Protein AF-0000000072511295 (afdb_homodimer)

Sequence (182 aa):
MYCYGIRKNSYKSDFFESLRKYFAEEAFYYDRDGDNLLRAMTCVNITYKLNGQVYDAIMGRLPEKVINYIGENDNTGQYTLYTYVKNNLRRMYCYGIRKNSYKSDFFESLRKYFAEEAFYYDRDGDNLLRAMTCVNITYKLNGQVYDAIMGRLPEKVINYIGENDNTGQYTLYTYVKNNLRR

Solvent-accessible surface area (backbone atoms only — not comparable to full-atom values): 9938 Å² total; per-residue (Å²): 119,95,36,60,79,41,49,78,39,56,65,50,22,56,50,35,48,51,52,48,51,54,26,58,77,68,67,64,46,85,54,72,67,28,53,52,42,51,44,50,36,33,17,39,69,44,66,70,59,54,49,50,52,48,52,33,25,71,72,65,77,36,62,55,62,49,48,28,33,36,26,53,43,61,68,62,85,67,48,60,67,42,52,52,47,62,74,37,42,62,126,119,94,37,61,79,42,50,79,38,58,67,50,22,56,51,36,49,50,51,49,52,55,27,60,77,68,69,67,47,86,52,72,68,28,52,53,42,51,42,52,36,32,19,40,69,45,65,69,60,53,50,50,52,48,51,33,25,72,71,63,76,36,63,56,62,49,49,28,34,34,27,53,45,61,67,65,84,67,49,58,65,40,52,52,45,61,76,39,41,61,127

Organism: Oesophagostomum dentatum (NCBI:txid61180)

pLDDT: mean 85.83, std 10.27, range [60.62, 97.56]

Radius of gyration: 16.55 Å; Cα contacts (8 Å, |Δi|>4): 236; chains: 2; bounding box: 31×51×39 Å

Nearest PDB structures (foldseek):
  4f5c-assembly1_A  TM=7.110E-01  e=3.114E-01  Sus scrofa
  4pj6-assembly1_A  TM=7.724E-01  e=1.646E+00  Homo sapiens
  4p8q-assembly1_B  TM=7.646E-01  e=1.646E+00  Homo sapiens
  6mgq-assembly2_B  TM=7.009E-01  e=1.560E+00  Homo sapiens
  8cgp-assembly1_A  TM=7.681E-01  e=2.398E+00  Homo sapiens

Secondary structure (DSSP, 8-state):
-TTHHHHT-THHHHHHHHHHHHHHHHT---SHHHHHHHHHHT----HHHHHHHHHHHHTTSS-THHHHHHHHH--SSS-HHHHHHHHHB--/-TTHHHHT-THHHHHHHHHHHHHHHHT---SHHHHHHHHHHT----HHHHHHHHHHHHTTSS-THHHHHHHHH--SSS-HHHHHHHHHB--

Foldseek 3Di:
DLQVVLAVPQVVLVVLVVVLVVCVVVVNQDDPNVVSSLLNNLSYLDLVSNLVQVVCCVVVNDPVCSLVSNVVRHPNVPSSSVVSCVVPPDD/DLQVVLAVDQVVLVVLVVVLVVCVVVVNQPDPNVVSSLLNNLSYLDLVSNLVQVVCCVVVNDPVCSLVSNVVRHDNVPSSSVVSCVVPDDD

Structure (mmCIF, N/CA/C/O backbone):
data_AF-0000000072511295-model_v1
#
loop_
_entity.id
_entity.type
_entity.pdbx_description
1 polymer 'Uncharacterized protein'
#
loop_
_atom_site.group_PDB
_atom_site.id
_atom_site.type_symbol
_atom_site.label_atom_id
_atom_site.label_alt_id
_atom_site.label_comp_id
_atom_site.label_asym_id
_atom_site.label_entity_id
_atom_site.label_seq_id
_atom_site.pdbx_PDB_ins_code
_atom_site.Cartn_x
_atom_site.Cartn_y
_atom_site.Cartn_z
_atom_site.occupancy
_atom_site.B_iso_or_equiv
_atom_site.auth_seq_id
_atom_site.auth_comp_id
_atom_site.auth_asym_id
_atom_site.auth_atom_id
_atom_site.pdbx_PDB_model_num
ATOM 1 N N . MET A 1 1 ? 7.703 -6.445 10.219 1 61.81 1 MET A N 1
ATOM 2 C CA . MET A 1 1 ? 8.164 -7.703 10.805 1 61.81 1 MET A CA 1
ATOM 3 C C . MET A 1 1 ? 7.844 -8.883 9.891 1 61.81 1 MET A C 1
ATOM 5 O O . MET A 1 1 ? 8.719 -9.695 9.594 1 61.81 1 MET A O 1
ATOM 9 N N . TYR A 1 2 ? 6.711 -8.945 9.133 1 77 2 TYR A N 1
ATOM 10 C CA . TYR A 1 2 ? 6.258 -10.125 8.398 1 77 2 TYR A CA 1
ATOM 11 C C . TYR A 1 2 ? 7.324 -10.594 7.418 1 77 2 TYR A C 1
ATOM 13 O O . TYR A 1 2 ? 7.559 -11.797 7.277 1 77 2 TYR A O 1
ATOM 21 N N . CYS A 1 3 ? 8.242 -9.766 6.996 1 86.44 3 CYS A N 1
ATOM 22 C CA . CYS A 1 3 ? 9.086 -10.047 5.84 1 86.44 3 CYS A CA 1
ATOM 23 C C . CYS A 1 3 ? 10.508 -10.359 6.27 1 86.44 3 CYS A C 1
ATOM 25 O O . CYS A 1 3 ? 11.344 -10.727 5.441 1 86.44 3 CYS A O 1
ATOM 27 N N . TYR A 1 4 ? 10.836 -10.258 7.457 1 77.88 4 TYR A N 1
ATOM 28 C CA . TYR A 1 4 ? 12.234 -10.312 7.879 1 77.88 4 TYR A CA 1
ATOM 29 C C . TYR A 1 4 ? 12.906 -11.578 7.359 1 77.88 4 TYR A C 1
ATOM 31 O O . TYR A 1 4 ? 13.969 -11.508 6.723 1 77.88 4 TYR A O 1
ATOM 39 N N . GLY A 1 5 ? 12.461 -12.758 7.516 1 73 5 GLY A N 1
ATOM 40 C CA . GLY A 1 5 ? 13.086 -13.984 7.055 1 73 5 GLY A CA 1
ATOM 41 C C . GLY A 1 5 ? 13.07 -14.141 5.547 1 73 5 GLY A C 1
ATOM 42 O O . GLY A 1 5 ? 14.016 -14.664 4.957 1 73 5 GLY A O 1
ATOM 43 N N . ILE A 1 6 ? 12.141 -13.57 4.895 1 76.06 6 ILE A N 1
ATOM 44 C CA . ILE A 1 6 ? 11.977 -13.727 3.455 1 76.06 6 ILE A CA 1
ATOM 45 C C . ILE A 1 6 ? 12.914 -12.781 2.719 1 76.06 6 ILE A C 1
ATOM 47 O O . ILE A 1 6 ? 13.484 -13.133 1.686 1 76.06 6 ILE A O 1
ATOM 51 N N . ARG A 1 7 ? 13.18 -11.633 3.285 1 70.69 7 ARG A N 1
ATOM 52 C CA . ARG A 1 7 ? 13.969 -10.594 2.625 1 70.69 7 ARG A CA 1
ATOM 53 C C . ARG A 1 7 ? 15.445 -10.953 2.604 1 70.69 7 ARG A C 1
ATOM 55 O O . ARG A 1 7 ? 16.219 -10.383 1.832 1 70.69 7 ARG A O 1
ATOM 62 N N . LYS A 1 8 ? 15.859 -11.797 3.496 1 70 8 LYS A N 1
ATOM 63 C CA . LYS A 1 8 ? 17.25 -12.211 3.494 1 70 8 LYS A CA 1
ATOM 64 C C . LYS A 1 8 ? 17.594 -13 2.234 1 70 8 LYS A C 1
ATOM 66 O O . LYS A 1 8 ? 18.75 -13.023 1.798 1 70 8 LYS A O 1
ATOM 71 N N . ASN A 1 9 ? 16.547 -13.578 1.719 1 64.94 9 ASN A N 1
ATOM 72 C CA . ASN A 1 9 ? 16.75 -14.352 0.498 1 64.94 9 ASN A CA 1
ATOM 73 C C . ASN A 1 9 ? 15.695 -14.016 -0.557 1 64.94 9 ASN A C 1
ATOM 75 O O . ASN A 1 9 ? 14.57 -14.5 -0.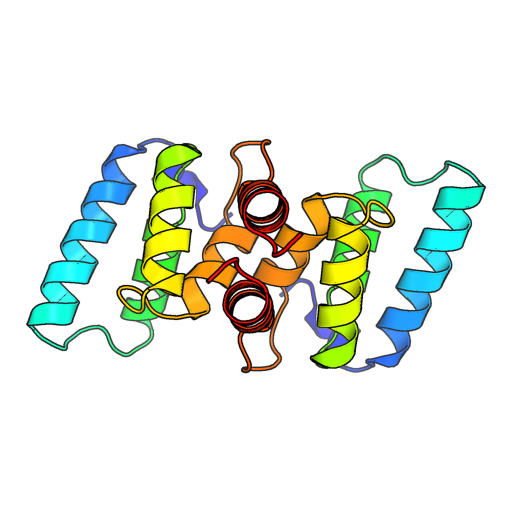485 1 64.94 9 ASN A O 1
ATOM 79 N N . SER A 1 10 ? 16.016 -13.102 -1.484 1 63.16 10 SER A N 1
ATOM 80 C CA . SER A 1 10 ? 15.094 -12.594 -2.498 1 63.16 10 SER A CA 1
ATOM 81 C C . SER A 1 10 ? 14.586 -13.719 -3.396 1 63.16 10 SER A C 1
ATOM 83 O O . SER A 1 10 ? 13.531 -13.594 -4.012 1 63.16 10 SER A O 1
ATOM 85 N N . TYR A 1 11 ? 15.336 -14.797 -3.467 1 66.19 11 TYR A N 1
ATOM 86 C CA . TYR A 1 11 ? 14.898 -15.93 -4.273 1 66.19 11 TYR A CA 1
ATOM 87 C C . TYR A 1 11 ? 13.633 -16.562 -3.691 1 66.19 11 TYR A C 1
ATOM 89 O O . TYR A 1 11 ? 12.859 -17.188 -4.414 1 66.19 11 TYR A O 1
ATOM 97 N N . LYS A 1 12 ? 13.461 -16.359 -2.561 1 77.19 12 LYS A N 1
ATOM 98 C CA . LYS A 1 12 ? 12.297 -16.953 -1.91 1 77.19 12 LYS A CA 1
ATOM 99 C C . LYS A 1 12 ? 11 -16.359 -2.453 1 77.19 12 LYS A C 1
ATOM 101 O O . LYS A 1 12 ? 9.969 -17.031 -2.488 1 77.19 12 LYS A O 1
ATOM 106 N N . SER A 1 13 ? 11.109 -15.086 -2.941 1 77.44 13 SER A N 1
ATOM 107 C CA . SER A 1 13 ? 9.914 -14.492 -3.533 1 77.44 13 SER A CA 1
ATOM 108 C C . SER A 1 13 ? 9.477 -15.258 -4.777 1 77.44 13 SER A C 1
ATOM 110 O O . SER A 1 13 ? 8.281 -15.422 -5.023 1 77.44 13 SER A O 1
ATOM 112 N N . ASP A 1 14 ? 10.5 -15.797 -5.523 1 79.06 14 ASP A N 1
ATOM 113 C CA . ASP A 1 14 ? 10.164 -16.594 -6.699 1 79.06 14 ASP A CA 1
ATOM 114 C C . ASP A 1 14 ? 9.477 -17.891 -6.301 1 79.06 14 ASP A C 1
ATOM 116 O O . ASP A 1 14 ? 8.578 -18.375 -6.996 1 79.06 14 ASP A O 1
ATOM 120 N N . PHE A 1 15 ? 9.922 -18.375 -5.254 1 82.56 15 PHE A N 1
ATOM 121 C CA . PHE A 1 15 ? 9.305 -19.594 -4.723 1 82.56 15 PHE A CA 1
ATOM 122 C C . PHE A 1 15 ? 7.836 -19.344 -4.391 1 82.56 15 PHE A C 1
ATOM 124 O O . PHE A 1 15 ? 6.965 -20.125 -4.781 1 82.56 15 PHE A O 1
ATOM 131 N N . PHE A 1 16 ? 7.508 -18.266 -3.773 1 86.06 16 PHE A N 1
ATOM 132 C CA . PHE A 1 16 ? 6.133 -17.984 -3.383 1 86.06 16 PHE A CA 1
ATOM 133 C C . PHE A 1 16 ? 5.27 -17.688 -4.605 1 86.06 16 PHE A C 1
ATOM 135 O O . PHE A 1 16 ? 4.094 -18.047 -4.645 1 86.06 16 PHE A O 1
ATOM 142 N N . GLU A 1 17 ? 5.941 -17.047 -5.566 1 84.06 17 GLU A N 1
ATOM 143 C CA . GLU A 1 17 ? 5.211 -16.828 -6.812 1 84.06 17 GLU A CA 1
ATOM 144 C C . GLU A 1 17 ? 4.879 -18.156 -7.496 1 84.06 17 GLU A C 1
ATOM 146 O O . GLU A 1 17 ? 3.768 -18.328 -8 1 84.06 17 GLU A O 1
ATOM 151 N N . SER A 1 18 ? 5.801 -19.062 -7.535 1 84.31 18 SER A N 1
ATOM 152 C CA . SER A 1 18 ? 5.555 -20.391 -8.102 1 84.31 18 SER A CA 1
ATOM 153 C C . SER A 1 18 ? 4.488 -21.141 -7.316 1 84.31 18 SER A C 1
ATOM 155 O O . SER A 1 18 ? 3.611 -21.781 -7.902 1 84.31 18 SER A O 1
ATOM 157 N N . LEU A 1 19 ? 4.566 -21.125 -6.051 1 85.75 19 LEU A N 1
ATOM 158 C CA . LEU A 1 19 ? 3.59 -21.781 -5.195 1 85.75 19 LEU A CA 1
ATOM 159 C C . LEU A 1 19 ? 2.195 -21.203 -5.41 1 85.75 19 LEU A C 1
ATOM 161 O O . LEU A 1 19 ? 1.211 -21.938 -5.461 1 85.75 19 LEU A O 1
ATOM 165 N N . ARG A 1 20 ? 2.092 -19.906 -5.539 1 83.88 20 ARG A N 1
ATOM 166 C CA . ARG A 1 20 ? 0.812 -19.266 -5.82 1 83.88 20 ARG A CA 1
ATOM 167 C C . ARG A 1 20 ? 0.224 -19.75 -7.137 1 83.88 20 ARG A C 1
ATOM 169 O O . ARG A 1 20 ? -0.968 -20.062 -7.211 1 83.88 20 ARG A O 1
ATOM 176 N N . LYS A 1 21 ? 1.092 -19.828 -8.188 1 83.81 21 LYS A N 1
ATOM 177 C CA . LYS A 1 21 ? 0.626 -20.297 -9.484 1 83.81 21 LYS A CA 1
ATOM 178 C C . LYS A 1 21 ? 0.139 -21.75 -9.406 1 83.81 21 LYS A C 1
ATOM 180 O O . LYS A 1 21 ? -0.905 -22.078 -9.961 1 83.81 21 LYS A O 1
ATOM 185 N N . TYR A 1 22 ? 0.872 -22.547 -8.734 1 82.62 22 TYR A N 1
ATOM 186 C CA . TYR A 1 22 ? 0.493 -23.938 -8.547 1 82.62 22 TYR A CA 1
ATOM 187 C C . TYR A 1 22 ? -0.859 -24.047 -7.852 1 82.62 22 TYR A C 1
ATOM 189 O O . TYR A 1 22 ? -1.745 -24.766 -8.312 1 82.62 22 TYR A O 1
ATOM 197 N N . PHE A 1 23 ? -1.065 -23.234 -6.789 1 82 23 PHE A N 1
ATOM 198 C CA . PHE A 1 23 ? -2.309 -23.281 -6.031 1 82 23 PHE A CA 1
ATOM 199 C C . PHE A 1 23 ? -3.457 -22.672 -6.832 1 82 23 PHE A C 1
ATOM 201 O O . PHE A 1 23 ? -4.594 -23.141 -6.742 1 82 23 PHE A O 1
ATOM 208 N N . ALA A 1 24 ? -3.197 -21.672 -7.598 1 77.12 24 ALA A N 1
ATOM 209 C CA . ALA A 1 24 ? -4.23 -21.062 -8.43 1 77.12 24 ALA A CA 1
ATOM 210 C C . ALA A 1 24 ? -4.711 -22.031 -9.508 1 77.12 24 ALA A C 1
ATOM 212 O O . ALA A 1 24 ? -5.906 -22.094 -9.805 1 77.12 24 ALA A O 1
ATOM 213 N N . GLU A 1 25 ? -3.812 -22.812 -10.094 1 79.06 25 GLU A N 1
ATOM 214 C CA . GLU A 1 25 ? -4.145 -23.797 -11.109 1 79.06 25 GLU A CA 1
ATOM 215 C C . GLU A 1 25 ? -4.941 -24.953 -10.516 1 79.06 25 GLU A C 1
ATOM 217 O O . GLU A 1 25 ? -5.867 -25.469 -11.148 1 79.06 25 GLU A O 1
ATOM 222 N N . GLU A 1 26 ? -4.715 -25.203 -9.258 1 78.5 26 GLU A N 1
ATOM 223 C CA . GLU A 1 26 ? -5.375 -26.312 -8.594 1 78.5 26 GLU A CA 1
ATOM 224 C C . GLU A 1 26 ? -6.566 -25.844 -7.77 1 78.5 26 GLU A C 1
ATOM 226 O O . GLU A 1 26 ? -7.246 -26.656 -7.129 1 78.5 26 GLU A O 1
ATOM 231 N N . ALA A 1 27 ? -6.758 -24.391 -7.77 1 69.31 27 ALA A N 1
ATOM 232 C CA . ALA A 1 27 ? -7.879 -23.781 -7.062 1 69.31 27 ALA A CA 1
ATOM 233 C C . ALA A 1 27 ? -7.828 -24.094 -5.57 1 69.31 27 ALA A C 1
ATOM 235 O O . ALA A 1 27 ? -8.867 -24.25 -4.93 1 69.31 27 ALA A O 1
ATOM 236 N N . PHE A 1 28 ? -6.68 -24.234 -4.938 1 66.56 28 PHE A N 1
ATOM 237 C CA . PHE A 1 28 ? -6.535 -24.578 -3.527 1 66.56 28 PHE A CA 1
ATOM 238 C C . PHE A 1 28 ? -6.402 -23.328 -2.672 1 66.56 28 PHE A C 1
ATOM 240 O O . PHE A 1 28 ? -6.758 -23.328 -1.492 1 66.56 28 PHE A O 1
ATOM 247 N N . TYR A 1 29 ? -6.039 -22.125 -3.141 1 63.22 29 TYR A N 1
ATOM 248 C CA . TYR A 1 29 ? -5.441 -21.094 -2.287 1 63.22 29 TYR A CA 1
ATOM 249 C C . TYR A 1 29 ? -6.465 -20.047 -1.9 1 63.22 29 TYR A C 1
ATOM 251 O O . TYR A 1 29 ? -6.105 -18.922 -1.538 1 63.22 29 TYR A O 1
ATOM 259 N N . TYR A 1 30 ? -7.789 -20.422 -1.499 1 63.34 30 TYR A N 1
ATOM 260 C CA . TYR A 1 30 ? -8.656 -19.25 -1.438 1 63.34 30 TYR A CA 1
ATOM 261 C C . TYR A 1 30 ? -8.852 -18.797 0.002 1 63.34 30 TYR A C 1
ATOM 263 O O . TYR A 1 30 ? -9.547 -17.812 0.256 1 63.34 30 TYR A O 1
ATOM 271 N N . ASP A 1 31 ? -8 -19.312 1.034 1 71.94 31 ASP A N 1
ATOM 272 C CA . ASP A 1 31 ? -8.312 -18.797 2.365 1 71.94 31 ASP A CA 1
ATOM 273 C C . ASP A 1 31 ? -7.109 -18.078 2.969 1 71.94 31 ASP A C 1
ATOM 275 O O . ASP A 1 31 ? -6.512 -17.203 2.33 1 71.94 31 ASP A O 1
ATOM 279 N N . ARG A 1 32 ? -6.914 -18.406 4.293 1 71.19 32 ARG A N 1
ATOM 280 C CA . ARG A 1 32 ? -5.852 -17.828 5.113 1 71.19 32 ARG A CA 1
ATOM 281 C C . ARG A 1 32 ? -4.477 -18.141 4.531 1 71.19 32 ARG A C 1
ATOM 283 O O . ARG A 1 32 ? -3.59 -17.297 4.52 1 71.19 32 ARG A O 1
ATOM 290 N N . ASP A 1 33 ? -4.293 -19.266 3.975 1 79.94 33 ASP A N 1
ATOM 291 C CA . ASP A 1 33 ? -3.016 -19.656 3.396 1 79.94 33 ASP A CA 1
ATOM 292 C C . ASP A 1 33 ? -2.695 -18.844 2.148 1 79.94 33 ASP A C 1
ATOM 294 O O . ASP A 1 33 ? -1.542 -18.469 1.92 1 79.94 33 ASP A O 1
ATOM 298 N N . GLY A 1 34 ? -3.824 -18.531 1.521 1 84.19 34 GLY A N 1
ATOM 299 C CA . GLY A 1 34 ? -3.648 -17.719 0.336 1 84.19 34 GLY A CA 1
ATOM 300 C C . GLY A 1 34 ? -3.197 -16.297 0.652 1 84.19 34 GLY A C 1
ATOM 301 O O . GLY A 1 34 ? -2.314 -15.766 -0.019 1 84.19 34 GLY A O 1
ATOM 302 N N . ASP A 1 35 ? -3.768 -15.773 1.724 1 86.81 35 ASP A N 1
ATOM 303 C CA . ASP A 1 35 ? -3.377 -14.422 2.131 1 86.81 35 ASP A CA 1
ATOM 304 C C . ASP A 1 35 ? -1.915 -14.383 2.568 1 86.81 35 ASP A C 1
ATOM 306 O O . ASP A 1 35 ? -1.179 -13.461 2.209 1 86.81 35 ASP A O 1
ATOM 310 N N . ASN A 1 36 ? -1.504 -15.391 3.373 1 87.81 36 ASN A N 1
ATOM 311 C CA . ASN A 1 36 ? -0.115 -15.469 3.812 1 87.81 36 ASN A CA 1
ATOM 312 C C . ASN A 1 36 ? 0.84 -15.609 2.631 1 87.81 36 ASN A C 1
ATOM 314 O O . ASN A 1 36 ? 1.915 -15.008 2.621 1 87.81 36 ASN A O 1
ATOM 318 N N . LEU A 1 37 ? 0.397 -16.391 1.688 1 87.88 37 LEU A N 1
ATOM 319 C CA . LEU A 1 37 ? 1.22 -16.594 0.501 1 87.88 37 LEU A CA 1
ATOM 320 C C . LEU A 1 37 ? 1.4 -15.289 -0.266 1 87.88 37 LEU A C 1
ATOM 322 O O . LEU A 1 37 ? 2.51 -14.969 -0.696 1 87.88 37 LEU A O 1
ATOM 326 N N . LEU A 1 38 ? 0.319 -14.57 -0.481 1 91.12 38 LEU A N 1
ATOM 327 C CA . LEU A 1 38 ? 0.384 -13.305 -1.196 1 91.12 38 LEU A CA 1
ATOM 328 C C . LEU A 1 38 ? 1.248 -12.297 -0.442 1 91.12 38 LEU A C 1
ATOM 330 O O . LEU A 1 38 ? 2.016 -11.555 -1.054 1 91.12 38 LEU A O 1
ATOM 334 N N . ARG A 1 39 ? 1.103 -12.281 0.866 1 91.12 39 ARG A N 1
ATOM 335 C CA . ARG A 1 39 ? 1.93 -11.398 1.681 1 91.12 39 ARG A CA 1
ATOM 336 C C . ARG A 1 39 ? 3.408 -11.75 1.541 1 91.12 39 ARG A C 1
ATOM 338 O O . ARG A 1 39 ? 4.246 -10.867 1.349 1 91.12 39 ARG A O 1
ATOM 345 N N . ALA A 1 40 ? 3.758 -13 1.618 1 89.75 40 ALA A N 1
ATOM 346 C CA . ALA A 1 40 ? 5.141 -13.453 1.501 1 89.75 40 ALA A CA 1
ATOM 347 C C . ALA A 1 40 ? 5.715 -13.109 0.13 1 89.75 40 ALA A C 1
ATOM 349 O O . ALA A 1 40 ? 6.891 -12.75 0.017 1 89.75 40 ALA A O 1
ATOM 350 N N . MET A 1 41 ? 4.898 -13.227 -0.906 1 90.56 41 MET A N 1
ATOM 351 C CA . MET A 1 41 ? 5.32 -12.938 -2.275 1 90.56 41 MET A CA 1
ATOM 352 C C . MET A 1 41 ? 5.77 -11.484 -2.412 1 90.56 41 MET A C 1
ATOM 354 O O . MET A 1 41 ? 6.645 -11.18 -3.221 1 90.56 41 MET A O 1
ATOM 358 N N . THR A 1 42 ? 5.117 -10.602 -1.571 1 93.31 42 THR A N 1
ATOM 359 C CA . THR A 1 42 ? 5.414 -9.18 -1.688 1 93.31 42 THR A CA 1
ATOM 360 C C . THR A 1 42 ? 6.605 -8.797 -0.813 1 93.31 42 THR A C 1
ATOM 362 O O . THR A 1 42 ? 6.973 -7.625 -0.73 1 93.31 42 THR A O 1
ATOM 365 N N . CYS A 1 43 ? 7.234 -9.805 -0.138 1 90.38 43 CYS A N 1
ATOM 366 C CA . CYS A 1 43 ? 8.414 -9.562 0.689 1 90.38 43 CYS A CA 1
ATOM 367 C C . CYS A 1 43 ? 9.688 -9.609 -0.146 1 90.38 43 CYS A C 1
ATOM 369 O O . CYS A 1 43 ? 10.5 -10.516 0.014 1 90.38 43 CYS A O 1
ATOM 371 N N . VAL A 1 44 ? 9.906 -8.711 -1.083 1 88 44 VAL A N 1
ATOM 372 C CA . VAL A 1 44 ? 11.086 -8.586 -1.932 1 88 44 VAL A CA 1
ATOM 373 C C . VAL A 1 44 ? 11.633 -7.168 -1.846 1 88 44 VAL A C 1
ATOM 375 O O . VAL A 1 44 ? 10.875 -6.211 -1.653 1 88 44 VAL A O 1
ATOM 378 N N . ASN A 1 45 ? 12.914 -7.043 -1.896 1 84.81 45 ASN A N 1
ATOM 379 C CA . ASN A 1 45 ? 13.547 -5.73 -1.817 1 84.81 45 ASN A CA 1
ATOM 380 C C . ASN A 1 45 ? 14.062 -5.273 -3.178 1 84.81 45 ASN A C 1
ATOM 382 O O . ASN A 1 45 ? 15.156 -4.715 -3.273 1 84.81 45 ASN A O 1
ATOM 386 N N . ILE A 1 46 ? 13.383 -5.684 -4.215 1 86.25 46 ILE A N 1
ATOM 387 C CA . ILE A 1 46 ? 13.719 -5.312 -5.586 1 86.25 46 ILE A CA 1
ATOM 388 C C . ILE A 1 46 ? 12.531 -4.598 -6.23 1 86.25 46 ILE A C 1
ATOM 390 O O . ILE A 1 46 ? 11.445 -5.16 -6.344 1 86.25 46 ILE A O 1
ATOM 394 N N . THR A 1 47 ? 12.812 -3.393 -6.695 1 90.81 47 THR A N 1
ATOM 395 C CA . THR A 1 47 ? 11.758 -2.52 -7.199 1 90.81 47 THR A CA 1
ATOM 396 C C . THR A 1 47 ? 11.117 -3.111 -8.453 1 90.81 47 THR A C 1
ATOM 398 O O . THR A 1 47 ? 9.898 -3.062 -8.617 1 90.81 47 THR A O 1
ATOM 401 N N . TYR A 1 48 ? 11.945 -3.725 -9.305 1 89.81 48 TYR A N 1
ATOM 402 C CA . TYR A 1 48 ? 11.383 -4.223 -10.555 1 89.81 48 TYR A CA 1
ATOM 403 C C . TYR A 1 48 ? 10.445 -5.395 -10.297 1 89.81 48 TYR A C 1
ATOM 405 O O . TYR A 1 48 ? 9.445 -5.559 -11 1 89.81 48 TYR A O 1
ATOM 413 N N . LYS A 1 49 ? 10.688 -6.207 -9.367 1 91.5 49 LYS A N 1
ATOM 414 C CA . LYS A 1 49 ? 9.781 -7.301 -9.031 1 91.5 49 LYS A CA 1
ATOM 415 C C . LYS A 1 49 ? 8.477 -6.777 -8.438 1 91.5 49 LYS A C 1
ATOM 417 O O . LYS A 1 49 ? 7.395 -7.234 -8.805 1 91.5 49 LYS A O 1
ATOM 422 N N . LEU A 1 50 ? 8.586 -5.805 -7.543 1 94.69 50 LEU A N 1
ATOM 423 C CA . LEU A 1 50 ? 7.387 -5.199 -6.965 1 94.69 50 LEU A CA 1
ATOM 424 C C . LEU A 1 50 ? 6.543 -4.527 -8.039 1 94.69 50 LEU A C 1
ATOM 426 O O . LEU A 1 50 ? 5.32 -4.668 -8.055 1 94.69 50 LEU A O 1
ATOM 430 N N . ASN A 1 51 ? 7.215 -3.852 -9.016 1 95.56 51 ASN A N 1
ATOM 431 C CA . ASN A 1 51 ? 6.5 -3.238 -10.133 1 95.56 51 ASN A CA 1
ATOM 432 C C . ASN A 1 51 ? 5.734 -4.277 -10.945 1 95.56 51 ASN A C 1
ATOM 434 O O . ASN A 1 51 ? 4.602 -4.031 -11.367 1 95.56 51 ASN A O 1
ATOM 438 N N . GLY A 1 52 ? 6.453 -5.363 -11.148 1 93.44 52 GLY A N 1
ATOM 439 C CA . GLY A 1 52 ? 5.789 -6.445 -11.859 1 93.44 52 GLY A CA 1
ATOM 440 C C . GLY A 1 52 ? 4.551 -6.953 -11.148 1 93.44 52 GLY A C 1
ATOM 441 O O . GLY A 1 52 ? 3.541 -7.258 -11.781 1 93.44 52 GLY A O 1
ATOM 442 N N . GLN A 1 53 ? 4.57 -7.094 -9.898 1 94.88 53 GLN A N 1
ATOM 443 C CA . GLN A 1 53 ? 3.426 -7.539 -9.109 1 94.88 53 GLN A CA 1
ATOM 444 C C . GLN A 1 53 ? 2.295 -6.512 -9.164 1 94.88 53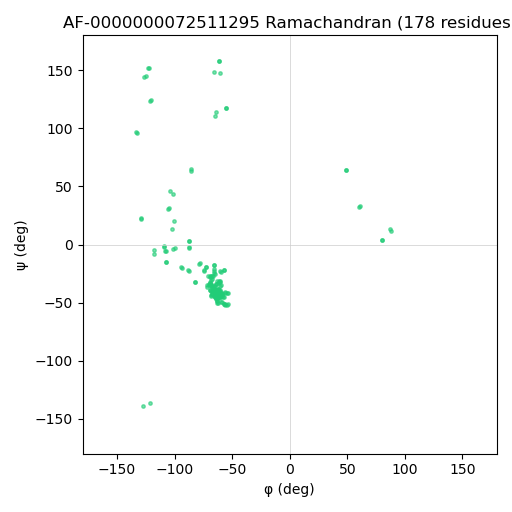 GLN A C 1
ATOM 446 O O . GLN A 1 53 ? 1.12 -6.879 -9.227 1 94.88 53 GLN A O 1
ATOM 451 N N . VAL A 1 54 ? 2.588 -5.148 -9.125 1 96.62 54 VAL A N 1
ATOM 452 C CA . VAL A 1 54 ? 1.577 -4.105 -9.266 1 96.62 54 VAL A CA 1
ATOM 453 C C . VAL A 1 54 ? 0.869 -4.25 -10.609 1 96.62 54 VAL A C 1
ATOM 455 O O . VAL A 1 54 ? -0.363 -4.293 -10.672 1 96.62 54 VAL A O 1
ATOM 458 N N . TYR A 1 55 ? 1.703 -4.371 -11.625 1 95.19 55 TYR A N 1
ATOM 459 C CA . TYR A 1 55 ? 1.156 -4.531 -12.969 1 95.19 55 TYR A CA 1
ATOM 460 C C . TYR A 1 55 ? 0.239 -5.746 -13.047 1 95.19 55 TYR A C 1
ATOM 462 O O . TYR A 1 55 ? -0.875 -5.66 -13.57 1 95.19 55 TYR A O 1
ATOM 470 N N . ASP A 1 56 ? 0.639 -6.891 -12.484 1 94.75 56 ASP A N 1
ATOM 471 C CA . ASP A 1 56 ? -0.141 -8.125 -12.531 1 94.75 56 ASP A CA 1
ATOM 472 C C . ASP A 1 56 ? -1.453 -7.973 -11.766 1 94.75 56 ASP A C 1
ATOM 474 O O . ASP A 1 56 ? -2.477 -8.539 -12.164 1 94.75 56 ASP A O 1
ATOM 478 N N . ALA A 1 57 ? -1.457 -7.27 -10.719 1 95.94 57 ALA A N 1
ATOM 479 C CA . ALA A 1 57 ? -2.689 -7.039 -9.969 1 95.94 57 ALA A CA 1
ATOM 480 C C . ALA A 1 57 ? -3.664 -6.176 -10.773 1 95.94 57 ALA A C 1
ATOM 482 O O . ALA A 1 57 ? -4.848 -6.5 -10.867 1 95.94 57 ALA A O 1
ATOM 483 N N . ILE A 1 58 ? -3.062 -5.066 -11.445 1 95.81 58 ILE A N 1
ATOM 484 C CA . ILE A 1 58 ? -3.891 -4.133 -12.203 1 95.81 58 ILE A CA 1
ATOM 485 C C . ILE A 1 58 ? -4.473 -4.836 -13.422 1 95.81 58 ILE A C 1
ATOM 487 O O . ILE A 1 58 ? -5.605 -4.559 -13.828 1 95.81 58 ILE A O 1
ATOM 491 N N . MET A 1 59 ? -3.789 -5.805 -13.945 1 94.88 59 MET A N 1
ATOM 492 C CA . MET A 1 59 ? -4.223 -6.551 -15.125 1 94.88 59 MET A CA 1
ATOM 493 C C . MET A 1 59 ? -5.105 -7.727 -14.727 1 94.88 59 MET A C 1
ATOM 495 O O . MET A 1 59 ? -5.598 -8.461 -15.594 1 94.88 59 MET A O 1
ATOM 499 N N . GLY A 1 60 ? -5.312 -7.969 -13.508 1 92.94 60 GLY A N 1
ATOM 500 C CA . GLY A 1 60 ? -6.219 -9.016 -13.062 1 92.94 60 GLY A CA 1
ATOM 501 C C . GLY A 1 60 ? -5.543 -10.367 -12.93 1 92.94 60 GLY A C 1
ATOM 502 O O . GLY A 1 60 ? -6.215 -11.383 -12.734 1 92.94 60 GLY A O 1
ATOM 503 N N . ARG A 1 61 ? -4.223 -10.43 -12.984 1 92.31 61 ARG A N 1
ATOM 504 C CA . ARG A 1 61 ? -3.496 -11.695 -12.875 1 92.31 61 ARG A CA 1
ATOM 505 C C . ARG A 1 61 ? -3.217 -12.031 -11.414 1 92.31 61 ARG A C 1
ATOM 507 O O . ARG A 1 61 ? -2.898 -13.18 -11.086 1 92.31 61 ARG A O 1
ATOM 514 N N . LEU A 1 62 ? -3.215 -11.062 -10.562 1 92.81 62 LEU A N 1
ATOM 515 C CA . LEU A 1 62 ? -3.135 -11.203 -9.117 1 92.81 62 LEU A CA 1
ATOM 516 C C . LEU A 1 62 ? -4.336 -10.547 -8.438 1 92.81 62 LEU A C 1
ATOM 518 O O . LEU A 1 62 ? -4.957 -9.641 -9.008 1 92.81 62 LEU A O 1
ATOM 522 N N . PRO A 1 63 ? -4.695 -11.031 -7.305 1 92.88 63 PRO A N 1
ATOM 523 C CA . PRO A 1 63 ? -5.805 -10.391 -6.594 1 92.88 63 PRO A CA 1
ATOM 524 C C . PRO A 1 63 ? -5.508 -8.938 -6.227 1 92.88 63 PRO A C 1
ATOM 526 O O . PRO A 1 63 ? -4.344 -8.562 -6.074 1 92.88 63 PRO A O 1
ATOM 529 N N . GLU A 1 64 ? -6.555 -8.086 -5.988 1 95.62 64 GLU A N 1
ATOM 530 C CA . GLU A 1 64 ? -6.461 -6.656 -5.699 1 95.62 64 GLU A CA 1
ATOM 531 C C . GLU A 1 64 ? -5.695 -6.402 -4.406 1 95.62 64 GLU A C 1
ATOM 533 O O . GLU A 1 64 ? -4.957 -5.422 -4.297 1 95.62 64 GLU A O 1
ATOM 538 N N . LYS A 1 65 ? -5.832 -7.336 -3.443 1 95.19 65 LYS A N 1
ATOM 539 C CA . LYS A 1 65 ? -5.254 -7.152 -2.115 1 95.19 65 LYS A CA 1
ATOM 540 C C . LYS A 1 65 ? -3.729 -7.129 -2.178 1 95.19 65 LYS A C 1
ATOM 542 O O . LYS A 1 65 ? -3.072 -6.668 -1.24 1 95.19 65 LYS A O 1
ATOM 547 N N . VAL A 1 66 ? -3.117 -7.609 -3.27 1 95.88 66 VAL A N 1
ATOM 548 C CA . VAL A 1 66 ? -1.667 -7.633 -3.432 1 95.88 66 VAL A CA 1
ATOM 549 C C . VAL A 1 66 ? -1.119 -6.207 -3.389 1 95.88 66 VAL A C 1
ATOM 551 O O . VAL A 1 66 ? -0.026 -5.973 -2.869 1 95.88 66 VAL A O 1
ATOM 554 N N . ILE A 1 67 ? -1.904 -5.223 -3.867 1 97.56 67 ILE A N 1
ATOM 555 C CA . ILE A 1 67 ? -1.466 -3.834 -3.85 1 97.56 67 ILE A CA 1
ATOM 556 C C . ILE A 1 67 ? -1.298 -3.365 -2.406 1 97.56 67 ILE A C 1
ATOM 558 O O . ILE A 1 67 ? -0.336 -2.664 -2.082 1 97.56 67 ILE A O 1
ATOM 562 N N . ASN A 1 68 ? -2.24 -3.756 -1.516 1 97 68 ASN A N 1
ATOM 563 C CA . ASN A 1 68 ? -2.094 -3.438 -0.1 1 97 68 ASN A CA 1
ATOM 564 C C . ASN A 1 68 ? -0.856 -4.102 0.499 1 97 68 ASN A C 1
ATOM 566 O O . ASN A 1 68 ? -0.14 -3.486 1.291 1 97 68 ASN A O 1
ATOM 570 N N . TYR A 1 69 ? -0.563 -5.316 0.118 1 96.12 69 TYR A N 1
ATOM 571 C CA . TYR A 1 69 ? 0.575 -6.043 0.666 1 96.12 69 TYR A CA 1
ATOM 572 C C . TYR A 1 69 ? 1.891 -5.426 0.21 1 96.12 69 TYR A C 1
ATOM 574 O O . TYR A 1 69 ? 2.873 -5.418 0.956 1 96.12 69 TYR A O 1
ATOM 582 N N . ILE A 1 70 ? 1.879 -4.945 -1.001 1 96.5 70 ILE A N 1
ATOM 583 C CA . ILE A 1 70 ? 3.064 -4.242 -1.478 1 96.5 70 ILE A CA 1
ATOM 584 C C . ILE A 1 70 ? 3.297 -2.992 -0.633 1 96.5 70 ILE A C 1
ATOM 586 O O . ILE A 1 70 ? 4.426 -2.721 -0.215 1 96.5 70 ILE A O 1
ATOM 590 N N . GLY A 1 71 ? 2.193 -2.184 -0.444 1 96.19 71 GLY A N 1
ATOM 591 C CA . GLY A 1 71 ? 2.311 -1.027 0.43 1 96.19 71 GLY A CA 1
ATOM 592 C C . GLY A 1 71 ? 2.83 -1.374 1.812 1 96.19 71 GLY A C 1
ATOM 593 O O . GLY A 1 71 ? 3.691 -0.675 2.35 1 96.19 71 GLY A O 1
ATOM 594 N N . GLU A 1 72 ? 2.41 -2.377 2.361 1 94.94 72 GLU A N 1
ATOM 595 C CA . GLU A 1 72 ? 2.762 -2.838 3.699 1 94.94 72 GLU A CA 1
ATOM 596 C C . GLU A 1 72 ? 4.223 -3.277 3.768 1 94.94 72 GLU A C 1
ATOM 598 O O . GLU A 1 72 ? 4.91 -3.018 4.758 1 94.94 72 GLU A O 1
ATOM 603 N N . ASN A 1 73 ? 4.73 -3.949 2.744 1 93.88 73 ASN A N 1
ATOM 604 C CA . ASN A 1 73 ? 5.977 -4.699 2.871 1 93.88 73 ASN A CA 1
ATOM 605 C C . ASN A 1 73 ? 7.125 -4.008 2.143 1 93.88 73 ASN A C 1
ATOM 607 O O . ASN A 1 73 ? 8.289 -4.367 2.332 1 93.88 73 ASN A O 1
ATOM 611 N N . ASP A 1 74 ? 6.84 -3.033 1.262 1 93.69 74 ASP A N 1
ATOM 612 C CA . ASP A 1 74 ? 7.887 -2.361 0.497 1 93.69 74 ASP A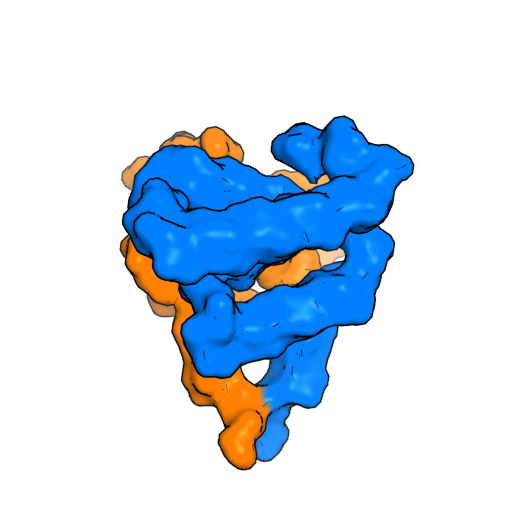 CA 1
ATOM 613 C C . ASP A 1 74 ? 8.945 -1.759 1.422 1 93.69 74 ASP A C 1
ATOM 615 O O . ASP A 1 74 ? 8.641 -0.866 2.217 1 93.69 74 ASP A O 1
ATOM 619 N N . ASN A 1 75 ? 10.133 -2.232 1.29 1 89.31 75 ASN A N 1
ATOM 620 C CA . ASN A 1 75 ? 11.273 -1.76 2.064 1 89.31 75 ASN A CA 1
ATOM 621 C C . ASN A 1 75 ? 12.453 -1.409 1.165 1 89.31 75 ASN A C 1
ATOM 623 O O . ASN A 1 75 ? 13.609 -1.537 1.573 1 89.31 75 ASN A O 1
ATOM 627 N N . THR A 1 76 ? 12.211 -1.13 -0.059 1 87.88 76 THR A N 1
ATOM 628 C CA . THR A 1 76 ? 13.242 -0.803 -1.038 1 87.88 76 THR A CA 1
ATOM 629 C C . THR A 1 76 ? 13.812 0.587 -0.776 1 87.88 76 THR A C 1
ATOM 631 O O . THR A 1 76 ? 14.906 0.911 -1.243 1 87.88 76 THR A O 1
ATOM 634 N N . GLY A 1 77 ? 13.062 1.399 -0.036 1 90.62 77 GLY A N 1
ATOM 635 C CA . GLY A 1 77 ? 13.43 2.795 0.146 1 90.62 77 GLY A CA 1
ATOM 636 C C . GLY A 1 77 ? 13.039 3.672 -1.028 1 90.62 77 GLY A C 1
ATOM 637 O O . GLY A 1 77 ? 13.258 4.887 -1.003 1 90.62 77 GLY A O 1
ATOM 638 N N . GLN A 1 78 ? 12.359 3.096 -2.008 1 91.75 78 GLN A N 1
ATOM 639 C CA . GLN A 1 78 ? 12.047 3.824 -3.232 1 91.75 78 GLN A CA 1
ATOM 640 C C . GLN A 1 78 ? 10.562 4.152 -3.312 1 91.75 78 GLN A C 1
ATOM 642 O O . GLN A 1 78 ? 10.117 4.812 -4.254 1 91.75 78 GLN A O 1
ATOM 647 N N . TYR A 1 79 ? 9.742 3.73 -2.332 1 95.38 79 TYR A N 1
ATOM 648 C CA . TYR A 1 79 ? 8.305 3.971 -2.373 1 95.38 79 TYR A CA 1
ATOM 649 C C . TYR A 1 79 ? 7.719 3.568 -3.721 1 95.38 79 TYR A C 1
ATOM 651 O O . TYR A 1 79 ? 7.152 4.398 -4.434 1 95.38 79 TYR A O 1
ATOM 659 N N . THR A 1 80 ? 7.812 2.293 -3.98 1 95.75 80 THR A N 1
ATOM 660 C CA . THR A 1 80 ? 7.539 1.695 -5.281 1 95.75 80 THR A CA 1
ATOM 661 C C . THR A 1 80 ? 6.109 1.999 -5.727 1 95.75 80 THR A C 1
ATOM 663 O O . THR A 1 80 ? 5.879 2.375 -6.879 1 95.75 80 THR A O 1
ATOM 666 N N . LEU A 1 81 ? 5.129 1.905 -4.852 1 96.44 81 LEU A N 1
ATOM 667 C CA . LEU A 1 81 ? 3.748 2.176 -5.23 1 96.44 81 LEU A CA 1
ATOM 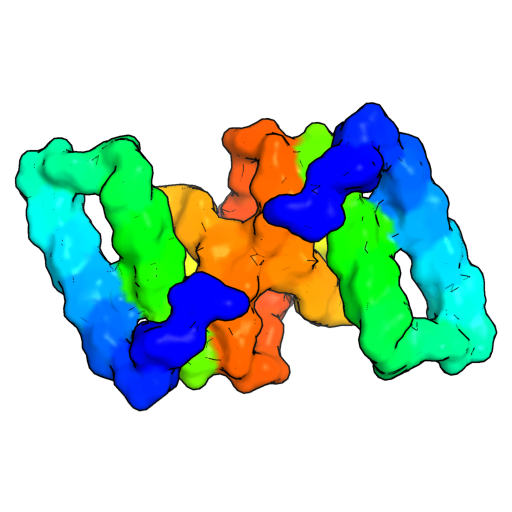668 C C . LEU A 1 81 ? 3.57 3.635 -5.633 1 96.44 81 LEU A C 1
ATOM 670 O O . LEU A 1 81 ? 2.924 3.932 -6.641 1 96.44 81 LEU A O 1
ATOM 674 N N . TYR A 1 82 ? 4.129 4.504 -4.84 1 97.06 82 TYR A N 1
ATOM 675 C CA . TYR A 1 82 ? 4.051 5.926 -5.156 1 97.06 82 TYR A CA 1
ATOM 676 C C . TYR A 1 82 ? 4.605 6.203 -6.551 1 97.06 82 TYR A C 1
ATOM 678 O O . TYR A 1 82 ? 3.969 6.883 -7.355 1 97.06 82 TYR A O 1
ATOM 686 N N . THR A 1 83 ? 5.848 5.688 -6.77 1 95.75 83 THR A N 1
ATOM 687 C CA . THR A 1 83 ? 6.508 5.91 -8.055 1 95.75 83 THR A CA 1
ATOM 688 C C . THR A 1 83 ? 5.703 5.293 -9.188 1 95.75 83 THR A C 1
ATOM 690 O O . THR A 1 83 ? 5.559 5.898 -10.258 1 95.75 83 THR A O 1
ATOM 693 N N . TYR A 1 84 ? 5.191 4.078 -9.008 1 95.94 84 TYR A N 1
ATOM 694 C CA . TYR A 1 84 ? 4.375 3.426 -10.031 1 95.94 84 TYR A CA 1
ATOM 695 C C . TYR A 1 84 ? 3.168 4.285 -10.391 1 95.94 84 TYR A C 1
ATOM 697 O O . TYR A 1 84 ? 2.898 4.523 -11.57 1 95.94 84 TYR A O 1
ATOM 705 N N . VAL A 1 85 ? 2.391 4.727 -9.328 1 94.94 85 VAL A N 1
ATOM 706 C CA . VAL A 1 85 ? 1.168 5.496 -9.539 1 94.94 85 VAL A CA 1
ATOM 707 C C . VAL A 1 85 ? 1.504 6.828 -10.211 1 94.94 85 VAL A C 1
ATOM 709 O O . VAL A 1 85 ? 0.905 7.184 -11.227 1 94.94 85 VAL A O 1
ATOM 712 N N . LYS A 1 86 ? 2.439 7.48 -9.648 1 93.5 86 LYS A N 1
ATOM 713 C CA . LYS A 1 86 ? 2.828 8.789 -10.172 1 93.5 86 LYS A CA 1
ATOM 714 C C . LYS A 1 86 ? 3.223 8.695 -11.641 1 93.5 86 LYS A C 1
ATOM 716 O O . LYS A 1 86 ? 2.824 9.531 -12.453 1 93.5 86 LYS A O 1
ATOM 721 N N . ASN A 1 87 ? 3.977 7.656 -12.07 1 92.5 87 ASN A N 1
ATOM 722 C CA . ASN A 1 87 ? 4.5 7.504 -13.422 1 92.5 87 ASN A CA 1
ATOM 723 C C . ASN A 1 87 ? 3.424 7.027 -14.391 1 92.5 87 ASN A C 1
ATOM 725 O O . ASN A 1 87 ? 3.6 7.102 -15.609 1 92.5 87 ASN A O 1
ATOM 729 N N . ASN A 1 88 ? 2.326 6.516 -13.922 1 90.12 88 ASN A N 1
ATOM 730 C CA . ASN A 1 88 ? 1.354 5.895 -14.82 1 90.12 88 ASN A CA 1
ATOM 731 C C . ASN A 1 88 ? 0.014 6.625 -14.781 1 90.12 88 ASN A C 1
ATOM 733 O O . ASN A 1 88 ? -0.938 6.219 -15.453 1 90.12 88 ASN A O 1
ATOM 737 N N . LEU A 1 89 ? -0.077 7.59 -13.906 1 86.5 89 LEU A N 1
ATOM 738 C CA . LEU A 1 89 ? -1.317 8.359 -13.844 1 86.5 89 LEU A CA 1
ATOM 739 C C . LEU A 1 89 ? -1.58 9.062 -15.172 1 86.5 89 LEU A C 1
ATOM 741 O O . LEU A 1 89 ? -0.642 9.453 -15.867 1 86.5 89 LEU A O 1
ATOM 745 N N . ARG A 1 90 ? -2.895 9.156 -15.422 1 75 90 ARG A N 1
ATOM 746 C CA . ARG A 1 90 ? -3.336 9.914 -16.594 1 75 90 ARG A CA 1
ATOM 747 C C . ARG A 1 90 ? -2.977 11.391 -16.453 1 75 90 ARG A C 1
ATOM 749 O O . ARG A 1 90 ? -3.209 12 -15.406 1 75 90 ARG A O 1
ATOM 756 N N . ARG A 1 91 ? -1.972 11.93 -17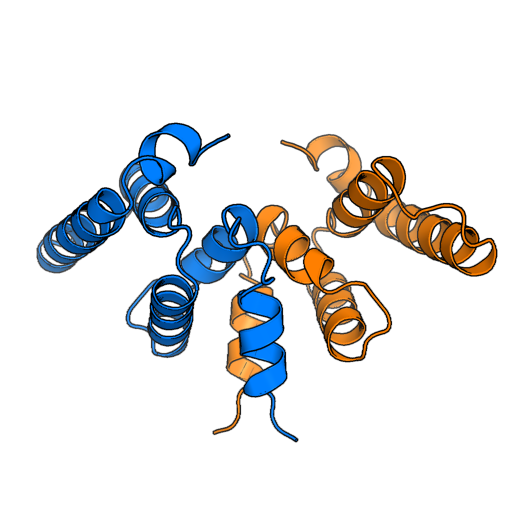.297 1 60.62 91 ARG A N 1
A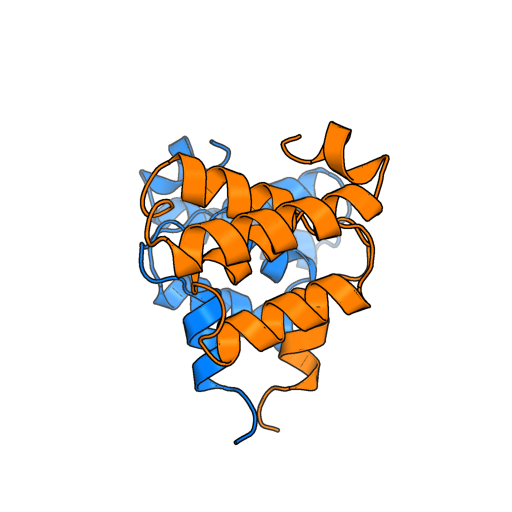TOM 757 C CA . ARG A 1 91 ? -1.714 13.367 -17.391 1 60.62 91 A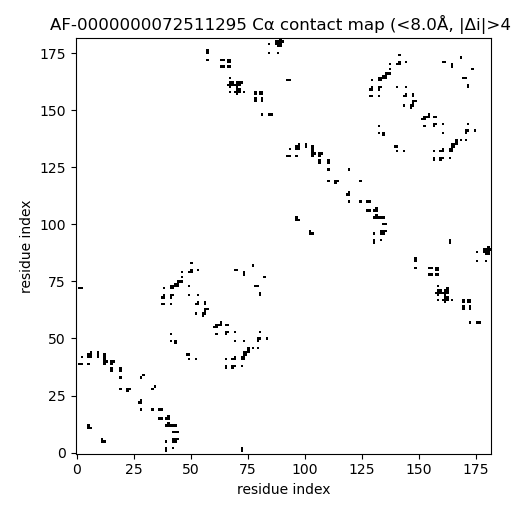RG A CA 1
ATOM 758 C C . ARG A 1 91 ? -2.721 14.039 -18.328 1 60.62 91 ARG A C 1
ATOM 760 O O . ARG A 1 91 ? -3.24 13.406 -19.25 1 60.62 91 ARG A O 1
ATOM 767 N N . MET B 1 1 ? -2.658 -4.137 13.336 1 61.09 1 MET B N 1
ATOM 768 C CA . MET B 1 1 ? -2.793 -3.801 14.758 1 61.09 1 MET B CA 1
ATOM 769 C C . MET B 1 1 ? -2.658 -2.297 14.969 1 61.09 1 MET B C 1
ATOM 771 O O . MET B 1 1 ? -3.465 -1.693 15.68 1 61.09 1 MET B O 1
ATOM 775 N N . TYR B 1 2 ? -1.835 -1.5 14.227 1 75.56 2 TYR B N 1
ATOM 776 C CA . TYR B 1 2 ? -1.494 -0.108 14.5 1 75.56 2 TYR B CA 1
ATOM 777 C C . TYR B 1 2 ? -2.748 0.754 14.586 1 75.56 2 TYR B C 1
ATOM 779 O O . TYR B 1 2 ? -2.854 1.624 15.453 1 75.56 2 TYR B O 1
ATOM 787 N N . CYS B 1 3 ? -3.855 0.348 14.016 1 86.06 3 CYS B N 1
ATOM 788 C CA . CYS B 1 3 ? -4.98 1.246 13.781 1 86.06 3 CYS B CA 1
ATOM 789 C C . CYS B 1 3 ? -6.133 0.939 14.727 1 86.06 3 CYS B C 1
ATOM 791 O O . CYS B 1 3 ? -7.125 1.667 14.758 1 86.06 3 CYS B O 1
ATOM 793 N N . TYR B 1 4 ? -6.059 -0.043 15.469 1 77.25 4 TYR B N 1
ATOM 794 C CA . TYR B 1 4 ? -7.215 -0.513 16.219 1 77.25 4 TYR B CA 1
ATOM 795 C C . TYR B 1 4 ? -7.828 0.618 17.047 1 77.25 4 TYR B C 1
ATOM 797 O O . TYR B 1 4 ? -9.031 0.872 16.953 1 77.25 4 TYR B O 1
ATOM 805 N N . GLY B 1 5 ? -7.176 1.37 17.828 1 72.5 5 GLY B N 1
ATOM 806 C CA . GLY B 1 5 ? -7.723 2.439 18.641 1 72.5 5 GLY B CA 1
ATOM 807 C C . GLY B 1 5 ? -8.172 3.641 17.828 1 72.5 5 GLY B C 1
ATOM 808 O O . GLY B 1 5 ? -9.172 4.285 18.172 1 72.5 5 GLY B O 1
ATOM 809 N N . ILE B 1 6 ? -7.609 3.865 16.719 1 75.44 6 ILE B N 1
ATOM 810 C CA . ILE B 1 6 ? -7.902 5.047 15.914 1 75.44 6 ILE B CA 1
ATOM 811 C C . ILE B 1 6 ? -9.164 4.809 15.086 1 75.44 6 ILE B C 1
ATOM 813 O O . ILE B 1 6 ? -9.977 5.719 14.898 1 75.44 6 ILE B O 1
ATOM 817 N N . ARG B 1 7 ? -9.414 3.59 14.68 1 69.69 7 ARG B N 1
ATOM 818 C CA . ARG B 1 7 ? -10.508 3.258 13.781 1 69.69 7 ARG B CA 1
ATOM 819 C C . ARG B 1 7 ? -11.852 3.301 14.508 1 69.69 7 ARG B C 1
ATOM 821 O O . ARG B 1 7 ? -12.906 3.357 13.875 1 69.69 7 ARG B O 1
ATOM 828 N N . LYS B 1 8 ? -11.82 3.18 15.797 1 68.88 8 LYS B N 1
ATOM 829 C CA . LYS B 1 8 ? -13.078 3.258 16.547 1 68.88 8 LYS B CA 1
ATOM 830 C C . LYS B 1 8 ? -13.695 4.648 16.438 1 68.88 8 LYS B C 1
ATOM 832 O O . LYS B 1 8 ? -14.906 4.805 16.562 1 68.88 8 LYS B O 1
ATOM 837 N N . ASN B 1 9 ? -12.812 5.562 16.188 1 63.59 9 ASN B N 1
ATOM 838 C CA . ASN B 1 9 ? -13.297 6.938 16.047 1 63.59 9 ASN B CA 1
ATOM 839 C C . ASN B 1 9 ? -12.703 7.621 14.82 1 63.59 9 ASN B C 1
ATOM 841 O O . ASN B 1 9 ? -11.547 8.047 14.836 1 63.59 9 ASN B O 1
ATOM 845 N N . SER B 1 10 ? -13.438 7.629 13.703 1 62.31 10 SER B N 1
ATOM 846 C CA . SER B 1 10 ? -12.992 8.156 12.414 1 62.31 10 SER B CA 1
ATOM 847 C C . SER B 1 10 ? -12.625 9.633 12.523 1 62.31 10 SER B C 1
ATOM 849 O O . SER B 1 10 ? -11.852 10.148 11.719 1 62.31 10 SER B O 1
ATOM 851 N N . TYR B 1 11 ? -13.18 10.312 13.5 1 65.5 11 TYR B N 1
ATOM 852 C CA . TYR B 1 11 ? -12.867 11.727 13.695 1 65.5 11 TYR B CA 1
ATOM 853 C C . TYR B 1 11 ? -11.414 11.906 14.102 1 65.5 11 TYR B C 1
ATOM 855 O O . TYR B 1 11 ? -10.82 12.961 13.867 1 65.5 11 TYR B O 1
ATOM 863 N N . LYS B 1 12 ? -10.898 10.977 14.562 1 76.5 12 LYS B N 1
ATOM 864 C CA . LYS B 1 12 ? -9.516 11.062 15.023 1 76.5 12 LYS B CA 1
ATOM 865 C C . LYS B 1 12 ? -8.555 11.25 13.852 1 76.5 12 LYS B C 1
ATOM 867 O O . LYS B 1 12 ? -7.504 11.875 13.992 1 76.5 12 LYS B O 1
ATOM 872 N N . SER B 1 13 ? -9.008 10.734 12.656 1 77.06 13 SER B N 1
ATOM 873 C CA . SER B 1 13 ? -8.164 10.938 11.484 1 77.06 13 SER B CA 1
ATOM 874 C C . SER B 1 13 ? -8.031 12.422 11.141 1 77.06 13 SER B C 1
ATOM 876 O O . SER B 1 13 ? -6.965 12.883 10.734 1 77.06 13 SER B O 1
ATOM 878 N N . ASP B 1 14 ? -9.164 13.18 11.398 1 78.5 14 ASP B N 1
ATOM 879 C CA . ASP B 1 14 ? -9.102 14.617 11.156 1 78.5 14 ASP B CA 1
ATOM 880 C C . ASP B 1 14 ? -8.141 15.305 12.125 1 78.5 14 ASP B C 1
ATOM 882 O O . ASP B 1 14 ? -7.453 16.25 11.75 1 78.5 14 ASP B O 1
ATOM 886 N N . PHE B 1 15 ? -8.156 14.82 13.258 1 81.69 15 PHE B N 1
ATOM 887 C CA . PHE B 1 15 ? -7.234 15.336 14.258 1 81.69 15 PHE B CA 1
ATOM 888 C C . PHE B 1 15 ? -5.785 15.133 13.82 1 81.69 15 PHE B C 1
ATOM 890 O O . PHE B 1 15 ? -4.98 16.062 13.875 1 81.69 15 PHE B O 1
ATOM 897 N N . PHE B 1 16 ? -5.441 14.008 13.305 1 85.5 16 PHE B N 1
ATOM 898 C CA . PHE B 1 16 ? -4.07 13.719 12.898 1 85.5 16 PHE B CA 1
ATOM 899 C C . PHE B 1 16 ? -3.691 14.531 11.664 1 85.5 16 PHE B C 1
ATOM 901 O O . PHE B 1 16 ? -2.545 14.969 11.531 1 85.5 16 PHE B O 1
ATOM 908 N N . GLU B 1 17 ? -4.723 14.695 10.836 1 83.38 17 GLU B N 1
ATOM 909 C CA . GLU B 1 17 ? -4.461 15.555 9.688 1 83.38 17 GLU B CA 1
ATOM 910 C C . GLU B 1 17 ? -4.176 16.984 10.117 1 83.38 17 GLU B C 1
ATOM 912 O O . GLU B 1 17 ? -3.27 17.641 9.586 1 83.38 17 GLU B O 1
ATOM 917 N N . SER B 1 18 ? -4.922 17.5 11.07 1 83.75 18 SER B N 1
ATOM 918 C CA . SER B 1 18 ? -4.68 18.844 11.602 1 83.75 18 SER B CA 1
ATOM 919 C C . SER B 1 18 ? -3.32 18.922 12.289 1 83.75 18 SER B C 1
ATOM 921 O O . SER B 1 18 ? -2.592 19.906 12.117 1 83.75 18 SER B O 1
ATOM 923 N N . LEU B 1 19 ? -2.994 17.984 13.055 1 85.5 19 LEU B N 1
ATOM 924 C CA . LEU B 1 19 ? -1.71 17.953 13.75 1 85.5 19 LEU B CA 1
ATOM 925 C C . LEU B 1 19 ? -0.557 17.906 12.75 1 85.5 19 LEU B C 1
ATOM 927 O O . LEU B 1 19 ? 0.46 18.578 12.945 1 85.5 19 LEU B O 1
ATOM 931 N N . ARG B 1 20 ? -0.686 17.156 11.695 1 83.06 20 ARG B N 1
ATOM 932 C CA . ARG B 1 20 ? 0.329 17.094 10.648 1 83.06 20 ARG B CA 1
ATOM 933 C C . ARG B 1 20 ? 0.537 18.469 10.023 1 83.06 20 ARG B C 1
ATOM 935 O O . ARG B 1 20 ? 1.674 18.906 9.812 1 83.06 20 ARG B O 1
ATOM 942 N N . LYS B 1 21 ? -0.609 19.156 9.703 1 83.44 21 LYS B N 1
ATOM 943 C CA . LYS B 1 21 ? -0.513 20.484 9.109 1 83.44 21 LYS B CA 1
ATOM 944 C C . LYS B 1 21 ? 0.182 21.469 10.055 1 83.44 21 LYS B C 1
ATOM 946 O O . LYS B 1 21 ? 1.033 22.25 9.625 1 83.44 21 LYS B O 1
ATOM 951 N N . TYR B 1 22 ? -0.171 21.406 11.281 1 82.38 22 TYR B N 1
ATOM 952 C CA . TYR B 1 22 ? 0.451 22.266 12.289 1 82.38 22 TYR B CA 1
ATOM 953 C C . TYR B 1 22 ? 1.953 22.016 12.359 1 82.38 22 TYR B C 1
ATOM 955 O O . TYR B 1 22 ? 2.748 22.953 12.32 1 82.38 22 TYR B O 1
ATOM 963 N N . PHE B 1 23 ? 2.381 20.734 12.352 1 81.88 23 PHE B N 1
ATOM 964 C CA . PHE B 1 23 ? 3.795 20.391 12.453 1 81.88 23 PHE B CA 1
ATOM 965 C C . PHE B 1 23 ? 4.531 20.734 11.164 1 81.88 23 PHE B C 1
ATOM 967 O O . PHE B 1 23 ? 5.695 21.141 11.195 1 81.88 23 PHE B O 1
ATOM 974 N N . ALA B 1 24 ? 3.895 20.562 10.047 1 76.5 24 ALA B N 1
ATOM 975 C CA . ALA B 1 24 ? 4.512 20.906 8.766 1 76.5 24 ALA B CA 1
ATOM 976 C C . ALA B 1 24 ? 4.766 22.406 8.656 1 76.5 24 ALA B C 1
ATOM 978 O O . ALA B 1 24 ? 5.801 22.828 8.141 1 76.5 24 ALA B O 1
ATOM 979 N N . GLU B 1 25 ? 3.859 23.25 9.141 1 78.19 25 GLU B N 1
ATOM 980 C CA . GLU B 1 25 ? 3.998 24.703 9.141 1 78.19 25 GLU B CA 1
ATOM 981 C C . GLU B 1 25 ? 5.102 25.156 10.094 1 78.19 25 GLU B C 1
ATOM 983 O O . GLU B 1 25 ? 5.84 26.094 9.797 1 78.19 25 GLU B O 1
ATOM 988 N N . GLU B 1 26 ? 5.328 24.359 11.094 1 77.88 26 GLU B N 1
ATOM 989 C CA . GLU B 1 26 ? 6.312 24.719 12.102 1 77.88 26 GLU B CA 1
ATOM 990 C C . GLU B 1 26 ? 7.625 23.969 11.891 1 77.88 26 GLU B C 1
ATOM 992 O O . GLU B 1 26 ? 8.586 24.172 12.633 1 77.88 26 GLU B O 1
ATOM 997 N N . ALA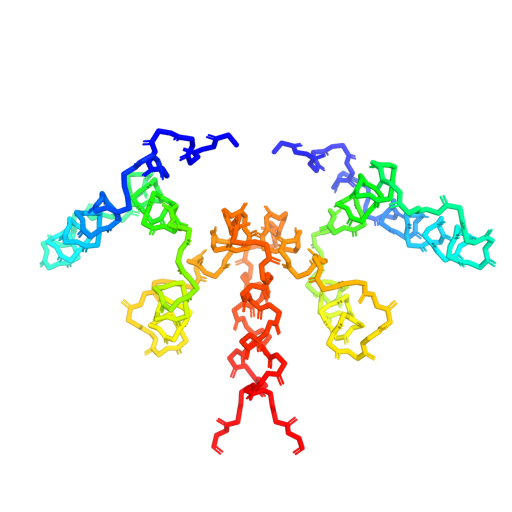 B 1 27 ? 7.602 23 10.797 1 68 27 ALA B N 1
ATOM 998 C CA . ALA B 1 27 ? 8.781 22.234 10.422 1 68 27 ALA B CA 1
ATOM 999 C C . ALA B 1 27 ? 9.25 21.359 11.586 1 68 27 ALA B C 1
ATOM 1001 O O . ALA B 1 27 ? 10.453 21.156 11.766 1 68 27 ALA B O 1
ATOM 1002 N N . PHE B 1 28 ? 8.375 20.844 12.438 1 66.19 28 PHE B N 1
ATOM 1003 C CA . PHE B 1 28 ? 8.742 20.047 13.602 1 66.19 28 PHE B CA 1
ATOM 1004 C C . PHE B 1 28 ? 8.695 18.562 13.281 1 66.19 28 PHE B C 1
ATOM 1006 O O . PHE B 1 28 ? 9.383 17.766 13.93 1 66.19 28 PHE B O 1
ATOM 1013 N N . TYR B 1 29 ? 8.031 18.031 12.25 1 61.28 29 TYR B N 1
ATOM 1014 C CA . TYR B 1 29 ? 7.656 16.625 12.258 1 61.28 29 TYR B CA 1
ATOM 1015 C C . TYR B 1 29 ? 8.562 15.812 11.344 1 61.28 29 TYR B C 1
ATOM 1017 O O . TYR B 1 29 ? 8.133 14.805 10.758 1 61.28 29 TYR B O 1
ATOM 1025 N N . TYR B 1 30 ? 9.953 16 11.398 1 63.19 30 TYR B N 1
ATOM 1026 C CA . TYR B 1 30 ? 10.656 15.312 10.32 1 63.19 30 TYR B CA 1
ATOM 1027 C C . TYR B 1 30 ? 11.273 14.016 10.82 1 63.19 30 TYR B C 1
ATOM 1029 O O . TYR B 1 30 ? 12.031 13.359 10.102 1 63.19 30 TYR B O 1
ATOM 1037 N N . ASP B 1 31 ? 10.773 13.414 12.023 1 72.62 31 ASP B N 1
ATOM 1038 C CA . ASP B 1 31 ? 11.43 12.156 12.398 1 72.62 31 ASP B CA 1
ATOM 1039 C C . ASP B 1 31 ? 10.398 11.055 12.625 1 72.62 31 ASP B C 1
ATOM 1041 O O . ASP B 1 31 ? 9.523 10.836 11.789 1 72.62 31 ASP B O 1
ATOM 1045 N N . ARG B 1 32 ? 10.695 10.273 13.711 1 70.88 32 ARG B N 1
ATOM 1046 C CA . ARG B 1 32 ? 9.875 9.141 14.133 1 70.88 32 ARG B CA 1
ATOM 1047 C C . ARG B 1 32 ? 8.453 9.586 14.461 1 70.88 32 ARG B C 1
ATOM 1049 O O . ARG B 1 32 ? 7.488 8.891 14.133 1 70.88 32 ARG B O 1
ATOM 1056 N N . ASP B 1 33 ? 8.281 10.727 14.992 1 79.62 33 ASP B N 1
ATOM 1057 C CA . ASP B 1 33 ? 6.961 11.234 15.352 1 79.62 33 ASP B CA 1
ATOM 1058 C C . ASP B 1 33 ? 6.141 11.547 14.102 1 79.62 33 ASP B C 1
ATOM 1060 O O . ASP B 1 33 ? 4.934 11.305 14.07 1 79.62 33 ASP B O 1
ATOM 1064 N N . GLY B 1 34 ? 6.949 11.969 13.133 1 83.81 34 GLY B N 1
ATOM 1065 C CA . GLY B 1 34 ? 6.281 12.25 11.875 1 83.81 34 GLY B CA 1
ATOM 1066 C C . GLY B 1 34 ? 5.758 11 11.188 1 83.81 34 GLY B C 1
ATOM 1067 O O . GLY B 1 34 ? 4.637 11 10.664 1 83.81 34 GLY B O 1
ATOM 1068 N N . ASP B 1 35 ? 6.559 9.945 11.273 1 86.19 35 ASP B N 1
ATOM 1069 C CA . ASP B 1 35 ? 6.129 8.688 10.672 1 86.19 35 ASP B CA 1
ATOM 1070 C C . ASP B 1 35 ? 4.895 8.133 11.383 1 86.19 35 ASP B C 1
ATOM 1072 O O . ASP B 1 35 ? 3.957 7.668 10.727 1 86.19 35 ASP B O 1
ATOM 1076 N N . ASN B 1 36 ? 4.902 8.172 12.727 1 87.62 36 ASN B N 1
ATOM 1077 C CA . ASN B 1 36 ? 3.756 7.711 13.5 1 87.62 36 ASN B CA 1
ATOM 1078 C C . ASN B 1 36 ? 2.502 8.523 13.188 1 87.62 36 ASN B C 1
ATOM 1080 O O . ASN B 1 36 ? 1.406 7.969 13.086 1 87.62 36 ASN B O 1
ATOM 1084 N N . LEU B 1 37 ? 2.727 9.797 13.031 1 87.94 37 LEU B N 1
ATOM 1085 C CA . LEU B 1 37 ? 1.604 10.672 12.719 1 87.94 37 LEU B CA 1
ATOM 1086 C C . LEU B 1 37 ? 0.999 10.328 11.367 1 87.94 37 LEU B C 1
ATOM 1088 O O . LEU B 1 37 ? -0.224 10.258 11.227 1 87.94 37 LEU B O 1
ATOM 1092 N N . LEU B 1 38 ? 1.837 10.148 10.375 1 90.81 38 LEU B N 1
ATOM 1093 C CA . LEU B 1 38 ? 1.361 9.805 9.039 1 90.81 38 LEU B CA 1
ATOM 1094 C C . LEU B 1 38 ? 0.65 8.453 9.047 1 90.81 38 LEU B C 1
ATOM 1096 O O . LEU B 1 38 ? -0.377 8.289 8.383 1 90.81 38 LEU B O 1
ATOM 1100 N N . ARG B 1 39 ? 1.207 7.508 9.773 1 91 39 ARG B N 1
ATOM 1101 C CA . ARG B 1 39 ? 0.567 6.203 9.891 1 91 39 ARG B CA 1
ATOM 1102 C C . ARG B 1 39 ? -0.809 6.324 10.539 1 91 39 ARG B C 1
ATOM 1104 O O . ARG B 1 39 ? -1.783 5.75 10.047 1 91 39 ARG B O 1
ATOM 1111 N N . ALA B 1 40 ? -0.94 7.066 11.594 1 89.75 40 ALA B N 1
ATOM 1112 C CA . ALA B 1 40 ? -2.205 7.262 12.297 1 89.75 40 ALA B CA 1
ATOM 1113 C C . ALA B 1 40 ? -3.234 7.938 11.398 1 89.75 40 ALA B C 1
ATOM 1115 O O . ALA B 1 40 ? -4.422 7.602 11.445 1 89.75 40 ALA B O 1
ATOM 1116 N N . MET B 1 41 ? -2.793 8.875 10.586 1 90.38 41 MET B N 1
ATOM 1117 C CA . MET B 1 41 ? -3.668 9.609 9.68 1 90.38 41 MET B CA 1
ATOM 1118 C C . MET B 1 41 ? -4.34 8.664 8.688 1 90.38 41 MET B C 1
ATOM 1120 O O . MET B 1 41 ? -5.465 8.922 8.25 1 90.38 41 MET B O 1
ATOM 1124 N N . THR B 1 42 ? -3.584 7.559 8.359 1 93.12 42 THR B N 1
ATOM 1125 C CA . THR B 1 42 ? -4.102 6.645 7.352 1 93.12 42 THR B CA 1
ATOM 1126 C C . THR B 1 42 ? -4.992 5.582 7.992 1 93.12 42 THR B C 1
ATOM 1128 O O . THR B 1 42 ? -5.477 4.676 7.309 1 93.12 42 THR B O 1
ATOM 1131 N N . CYS B 1 43 ? -5.223 5.668 9.328 1 90.12 43 CYS B N 1
ATOM 1132 C CA . CYS B 1 43 ? -6.094 4.73 10.031 1 90.12 43 CYS B CA 1
ATOM 1133 C C . CYS B 1 43 ? -7.551 5.18 9.961 1 90.12 43 CYS B C 1
ATOM 1135 O O . CYS B 1 43 ? -8.141 5.547 10.977 1 90.12 43 CYS B O 1
ATOM 1137 N N . VAL B 1 44 ? -8.172 5.254 8.82 1 87.69 44 VAL B N 1
ATOM 1138 C CA . VAL B 1 44 ? -9.57 5.613 8.586 1 87.69 44 VAL B CA 1
ATOM 1139 C C . VAL B 1 44 ? -10.258 4.508 7.789 1 87.69 44 VAL B C 1
ATOM 1141 O O . VAL B 1 44 ? -9.625 3.834 6.977 1 87.69 44 VAL B O 1
ATOM 1144 N N . ASN B 1 45 ? -11.508 4.289 8.07 1 84.06 45 ASN B N 1
ATOM 1145 C CA . ASN B 1 45 ? -12.258 3.252 7.371 1 84.06 45 ASN B CA 1
ATOM 1146 C C . ASN B 1 45 ? -13.234 3.848 6.367 1 84.06 45 ASN B C 1
ATOM 1148 O O . ASN B 1 45 ? -14.367 3.369 6.238 1 84.06 45 ASN B O 1
ATOM 1152 N N . ILE B 1 46 ? -12.875 4.977 5.82 1 86.06 46 ILE B N 1
ATOM 1153 C CA . ILE B 1 46 ? -13.68 5.664 4.812 1 86.06 46 ILE B CA 1
ATOM 1154 C C . ILE B 1 46 ? -12.875 5.82 3.527 1 86.06 46 ILE B C 1
ATOM 1156 O O . ILE B 1 46 ? -11.812 6.441 3.527 1 86.06 46 ILE B O 1
ATOM 1160 N N . THR B 1 47 ? -13.461 5.312 2.453 1 90.56 47 THR B N 1
ATOM 1161 C CA . THR B 1 47 ? -12.758 5.238 1.178 1 90.56 47 THR B CA 1
ATOM 1162 C C . THR B 1 47 ? -12.469 6.641 0.638 1 90.56 47 THR B C 1
ATOM 1164 O O . THR B 1 47 ? -11.383 6.898 0.114 1 90.56 47 THR B O 1
ATOM 1167 N N . TYR B 1 48 ? -13.43 7.555 0.812 1 89.75 48 TYR B N 1
ATOM 1168 C CA . TYR B 1 48 ? -13.227 8.875 0.226 1 89.75 48 TYR B CA 1
ATOM 1169 C C . TYR B 1 48 ? -12.102 9.617 0.931 1 89.75 48 TYR B C 1
ATOM 1171 O O . TYR B 1 48 ? -11.359 10.383 0.301 1 89.75 48 TYR B O 1
ATOM 1179 N N . LYS B 1 49 ? -11.922 9.438 2.18 1 91.44 49 LYS B N 1
ATOM 1180 C CA . LYS B 1 49 ? -10.812 10.062 2.889 1 91.44 49 LYS B CA 1
ATOM 1181 C C . LYS B 1 49 ? -9.477 9.469 2.455 1 91.44 49 LYS B C 1
ATOM 1183 O O . LYS B 1 49 ? -8.508 10.195 2.225 1 91.44 49 LYS B O 1
ATOM 1188 N N . LEU B 1 50 ? -9.414 8.156 2.338 1 94.56 50 LEU B N 1
ATOM 1189 C CA . LEU B 1 50 ? -8.203 7.496 1.872 1 94.56 50 LEU B CA 1
ATOM 1190 C C . LEU B 1 50 ? -7.848 7.941 0.457 1 94.56 50 LEU B C 1
ATOM 1192 O O . LEU B 1 50 ? -6.688 8.227 0.161 1 94.56 50 LEU B O 1
ATOM 1196 N N . ASN B 1 51 ? -8.883 8.094 -0.409 1 95.38 51 ASN B N 1
ATOM 1197 C CA . ASN B 1 51 ? -8.656 8.586 -1.762 1 95.38 51 ASN B CA 1
ATOM 1198 C C . ASN B 1 51 ? -8.055 9.992 -1.752 1 95.38 51 ASN B C 1
ATOM 1200 O O . ASN B 1 51 ? -7.156 10.289 -2.543 1 95.38 51 ASN B O 1
ATOM 1204 N N . GLY B 1 52 ? -8.633 10.766 -0.874 1 93.38 52 GLY B N 1
ATOM 1205 C CA . GLY B 1 52 ? -8.086 12.109 -0.736 1 93.38 52 GLY B CA 1
ATOM 1206 C C . GLY B 1 52 ? -6.625 12.109 -0.325 1 93.38 52 GLY B C 1
ATOM 1207 O O . GLY B 1 52 ? -5.84 12.922 -0.815 1 93.38 52 GLY B O 1
ATOM 1208 N N . GLN B 1 53 ? -6.23 11.297 0.555 1 94.75 53 GLN B N 1
ATOM 1209 C CA . GLN B 1 53 ? -4.84 11.188 0.994 1 94.75 53 GLN B CA 1
ATOM 1210 C C . GLN B 1 53 ? -3.943 10.695 -0.137 1 94.75 53 GLN B C 1
ATOM 1212 O O . GLN B 1 53 ? -2.811 11.156 -0.285 1 94.75 53 GLN B O 1
ATOM 1217 N N . VAL B 1 54 ? -4.402 9.711 -0.997 1 96.56 54 VAL B N 1
ATOM 1218 C CA . VAL B 1 54 ? -3.648 9.25 -2.16 1 96.56 54 VAL B CA 1
ATOM 1219 C C . VAL B 1 54 ? -3.393 10.422 -3.104 1 96.56 54 VAL B C 1
ATOM 1221 O O . VAL B 1 54 ? -2.252 10.672 -3.502 1 96.56 54 VAL B O 1
ATOM 1224 N N . TYR B 1 55 ? -4.477 11.125 -3.373 1 95.19 55 TYR B N 1
ATOM 1225 C CA . TYR B 1 55 ? -4.371 12.281 -4.254 1 95.19 55 TYR B CA 1
ATOM 1226 C C . TYR B 1 55 ? -3.363 13.289 -3.715 1 95.19 55 TYR B C 1
ATOM 1228 O O . TYR B 1 55 ? -2.498 13.766 -4.453 1 95.19 55 TYR B O 1
ATOM 1236 N N . ASP B 1 56 ? -3.393 13.594 -2.418 1 94.62 56 ASP B N 1
ATOM 1237 C CA . ASP B 1 56 ? -2.502 14.578 -1.805 1 94.62 56 ASP B CA 1
ATOM 1238 C C . ASP B 1 56 ? -1.049 14.109 -1.865 1 94.62 56 ASP B C 1
ATOM 1240 O O . ASP B 1 56 ? -0.138 14.922 -2.031 1 94.62 56 ASP B O 1
ATOM 1244 N N . ALA B 1 57 ? -0.808 12.867 -1.73 1 95.75 57 ALA B N 1
ATOM 1245 C CA . ALA B 1 57 ? 0.552 12.344 -1.837 1 95.75 57 ALA B CA 1
ATOM 1246 C C . ALA B 1 57 ? 1.082 12.484 -3.262 1 95.75 57 ALA B C 1
ATOM 1248 O O . ALA B 1 57 ? 2.205 12.945 -3.471 1 95.75 57 ALA B O 1
ATOM 1249 N N . ILE B 1 58 ? 0.146 12.148 -4.266 1 95.62 58 ILE B N 1
ATOM 1250 C CA . ILE B 1 58 ? 0.542 12.18 -5.672 1 95.62 58 ILE B CA 1
ATOM 1251 C C . ILE B 1 58 ? 0.797 13.625 -6.102 1 95.62 58 ILE B C 1
ATOM 1253 O O . ILE B 1 58 ? 1.682 13.891 -6.918 1 95.62 58 ILE B O 1
ATOM 1257 N N . MET B 1 59 ? 0.127 14.547 -5.523 1 94.69 59 MET B N 1
ATOM 1258 C CA . MET B 1 59 ? 0.26 15.961 -5.852 1 94.69 59 MET B CA 1
ATOM 1259 C C . MET B 1 59 ? 1.38 16.609 -5.039 1 94.69 59 MET B C 1
ATOM 1261 O O . MET B 1 59 ? 1.669 17.797 -5.207 1 94.69 59 MET B O 1
ATOM 1265 N N . GLY B 1 60 ? 2.002 15.906 -4.184 1 92.75 60 GLY B N 1
ATOM 1266 C CA . GLY B 1 60 ? 3.143 16.422 -3.443 1 92.75 60 GLY B CA 1
ATOM 1267 C C . GLY B 1 60 ? 2.748 17.156 -2.17 1 92.75 60 GLY B C 1
ATOM 1268 O O . GLY B 1 60 ? 3.582 17.797 -1.534 1 92.75 60 GLY B O 1
ATOM 1269 N N . ARG B 1 61 ? 1.499 17.031 -1.731 1 92.12 61 ARG B N 1
ATOM 1270 C CA . ARG B 1 61 ? 1.037 17.703 -0.517 1 92.12 61 ARG B CA 1
ATOM 1271 C C . ARG B 1 61 ? 1.291 16.828 0.712 1 92.12 61 ARG B C 1
ATOM 1273 O O . ARG B 1 61 ? 1.258 17.328 1.842 1 92.12 61 ARG B O 1
ATOM 1280 N N . LEU B 1 62 ? 1.429 15.562 0.524 1 92.56 62 LEU B N 1
ATOM 1281 C CA . LEU B 1 62 ? 1.837 14.602 1.536 1 92.56 62 LEU B CA 1
ATOM 1282 C C . LEU B 1 62 ? 3.084 13.836 1.092 1 92.56 62 LEU B C 1
ATOM 1284 O O . LEU B 1 62 ? 3.352 13.727 -0.107 1 92.56 62 LEU B O 1
ATOM 1288 N N . PRO B 1 63 ? 3.848 13.406 2.047 1 92.75 63 PRO B N 1
ATOM 1289 C CA . PRO B 1 63 ? 5.02 12.617 1.66 1 92.75 63 PRO B CA 1
ATOM 1290 C C . PRO B 1 63 ? 4.645 11.328 0.921 1 92.75 63 PRO B C 1
ATOM 1292 O O . PRO B 1 63 ? 3.547 10.797 1.117 1 92.75 63 PRO B O 1
ATOM 1295 N N . GLU B 1 64 ? 5.578 10.727 0.109 1 95.56 64 GLU B N 1
ATOM 1296 C CA . GLU B 1 64 ? 5.367 9.547 -0.722 1 95.56 64 GLU B CA 1
ATOM 1297 C C . GLU B 1 64 ? 5.031 8.328 0.129 1 95.56 64 GLU B C 1
ATOM 1299 O O . GLU B 1 64 ? 4.23 7.48 -0.278 1 95.56 64 GLU B O 1
ATOM 1304 N N . LYS B 1 65 ? 5.586 8.281 1.354 1 95.06 65 LYS B N 1
ATOM 1305 C CA . LYS B 1 65 ? 5.445 7.109 2.221 1 95.06 65 LYS B CA 1
ATOM 1306 C C . LYS B 1 65 ? 3.994 6.918 2.648 1 95.06 65 LYS B C 1
ATOM 1308 O O . LYS B 1 65 ? 3.615 5.832 3.098 1 95.06 65 LYS B O 1
ATOM 1313 N N . VAL B 1 66 ? 3.156 7.953 2.521 1 95.75 66 VAL B N 1
ATOM 1314 C CA . VAL B 1 66 ? 1.75 7.875 2.902 1 95.75 66 VAL B CA 1
ATOM 1315 C C . VAL B 1 66 ? 1.047 6.805 2.072 1 95.75 66 VAL B C 1
ATOM 1317 O O . VAL B 1 66 ? 0.156 6.109 2.568 1 95.75 66 VAL B O 1
ATOM 1320 N N . ILE B 1 67 ? 1.469 6.598 0.828 1 97.56 67 ILE B N 1
ATOM 1321 C CA . ILE B 1 67 ? 0.864 5.582 -0.027 1 97.56 67 ILE B CA 1
ATOM 1322 C C . ILE B 1 67 ? 1.107 4.199 0.567 1 97.56 67 ILE B C 1
ATOM 1324 O O . ILE B 1 67 ? 0.212 3.35 0.566 1 97.56 67 ILE B O 1
ATOM 1328 N N . ASN B 1 68 ? 2.338 3.955 1.079 1 96.94 68 ASN B N 1
ATOM 1329 C CA . ASN B 1 68 ? 2.615 2.695 1.759 1 96.94 68 ASN B CA 1
ATOM 1330 C C . ASN B 1 68 ? 1.747 2.525 3.004 1 96.94 68 ASN B C 1
ATOM 1332 O O . ASN B 1 68 ? 1.249 1.433 3.273 1 96.94 68 ASN B O 1
ATOM 1336 N N . TYR B 1 69 ? 1.527 3.59 3.748 1 96.06 69 TYR B N 1
ATOM 1337 C CA . TYR B 1 69 ? 0.741 3.518 4.973 1 96.06 69 TYR B CA 1
ATOM 1338 C C . TYR B 1 69 ? -0.724 3.23 4.668 1 96.06 69 TYR B C 1
ATOM 1340 O O . TYR B 1 69 ? -1.402 2.541 5.43 1 96.06 69 TYR B O 1
ATOM 1348 N N . ILE B 1 70 ? -1.178 3.779 3.58 1 96.44 70 ILE B N 1
ATOM 1349 C CA . ILE B 1 70 ? -2.541 3.475 3.162 1 96.44 70 ILE B CA 1
ATOM 1350 C C . ILE B 1 70 ? -2.664 1.986 2.844 1 96.44 70 ILE B C 1
ATOM 1352 O O . ILE B 1 70 ? -3.623 1.332 3.258 1 96.44 70 ILE B O 1
ATOM 1356 N N . GLY B 1 71 ? -1.685 1.464 2.027 1 96.12 71 GLY B N 1
ATOM 1357 C CA . GLY B 1 71 ? -1.675 0.035 1.758 1 96.12 71 GLY B CA 1
ATOM 1358 C C . GLY B 1 71 ? -1.668 -0.809 3.018 1 96.12 71 GLY B C 1
ATOM 1359 O O . GLY B 1 71 ? -2.393 -1.803 3.109 1 96.12 71 GLY B O 1
ATOM 1360 N N . GLU B 1 72 ? -0.962 -0.462 3.955 1 94.88 72 GLU B N 1
ATOM 1361 C CA . GLU B 1 72 ? -0.802 -1.171 5.219 1 94.88 72 GLU B CA 1
ATOM 1362 C C . GLU B 1 72 ? -2.088 -1.133 6.039 1 94.88 72 GLU B C 1
ATOM 1364 O O . GLU B 1 72 ? -2.453 -2.123 6.676 1 94.88 72 GLU B O 1
ATOM 1369 N N . ASN B 1 73 ? -2.795 -0.007 6.062 1 93.75 73 ASN B N 1
ATOM 1370 C CA . ASN B 1 73 ? -3.812 0.229 7.078 1 93.75 73 ASN B CA 1
ATOM 1371 C C . ASN B 1 73 ? -5.219 0.123 6.5 1 93.75 73 ASN B C 1
ATOM 1373 O O . ASN B 1 73 ? -6.199 0.055 7.242 1 93.75 73 ASN B O 1
ATOM 1377 N N . ASP B 1 74 ? -5.383 0.153 5.164 1 93.56 74 ASP B N 1
ATOM 1378 C CA . ASP B 1 74 ? -6.703 0.101 4.543 1 93.56 74 ASP B CA 1
ATOM 1379 C C . ASP B 1 74 ? -7.48 -1.13 5.004 1 93.56 74 ASP B C 1
ATOM 1381 O O . ASP B 1 74 ? -7.066 -2.264 4.746 1 93.56 74 ASP B O 1
ATOM 1385 N N . ASN B 1 75 ? -8.562 -0.889 5.645 1 89 75 ASN B N 1
ATOM 1386 C CA . ASN B 1 75 ? -9.453 -1.934 6.141 1 89 75 ASN B CA 1
ATOM 1387 C C . ASN B 1 75 ? -10.898 -1.689 5.711 1 89 75 ASN B C 1
ATOM 1389 O O . ASN B 1 75 ? -11.836 -2.07 6.422 1 89 75 ASN B O 1
ATOM 1393 N N . THR B 1 76 ? -11.109 -0.956 4.695 1 87.69 76 THR B N 1
ATOM 1394 C CA . THR B 1 76 ? -12.438 -0.612 4.195 1 87.69 76 THR B CA 1
ATOM 1395 C C . THR B 1 76 ? -13.094 -1.819 3.527 1 87.69 76 THR B C 1
ATOM 1397 O O . THR B 1 76 ? -14.312 -1.855 3.357 1 87.69 76 THR B O 1
ATOM 1400 N N . GLY B 1 77 ? -12.273 -2.791 3.154 1 90.38 77 GLY B N 1
ATOM 1401 C CA . GLY B 1 77 ? -12.758 -3.914 2.369 1 90.38 77 GLY B CA 1
ATOM 1402 C C . GLY B 1 77 ? -12.898 -3.594 0.894 1 90.38 77 GLY B C 1
ATOM 1403 O O . GLY B 1 77 ? -13.273 -4.461 0.099 1 90.38 77 GLY B O 1
ATOM 1404 N N . GLN B 1 78 ? -12.492 -2.387 0.493 1 91.69 78 GLN B N 1
ATOM 1405 C CA . GLN B 1 78 ? -12.703 -1.938 -0.88 1 91.69 78 GLN B CA 1
ATOM 1406 C C . GLN B 1 78 ? -11.383 -1.886 -1.647 1 91.69 78 GLN B C 1
ATOM 1408 O O . GLN B 1 78 ? -11.367 -1.556 -2.834 1 91.69 78 GLN B O 1
ATOM 1413 N N . TYR B 1 79 ? -10.242 -2.205 -1.014 1 95.31 79 TYR B N 1
ATOM 1414 C CA . TYR B 1 79 ? -8.938 -2.137 -1.677 1 95.31 79 TYR B CA 1
ATOM 1415 C C . TYR B 1 79 ? -8.766 -0.8 -2.389 1 95.31 79 TYR B C 1
ATOM 1417 O O . TYR B 1 79 ? -8.578 -0.759 -3.607 1 95.31 79 TYR B O 1
ATOM 1425 N N . THR B 1 80 ? -8.75 0.23 -1.592 1 95.75 80 THR B N 1
ATOM 1426 C CA . THR B 1 80 ? -8.812 1.617 -2.039 1 95.75 80 THR B CA 1
ATOM 1427 C C . THR B 1 80 ? -7.656 1.936 -2.98 1 95.75 80 THR B C 1
ATOM 1429 O O . THR B 1 80 ? -7.855 2.551 -4.031 1 95.75 80 THR B O 1
ATOM 1432 N N . LEU B 1 81 ? -6.449 1.498 -2.691 1 96.5 81 LEU B N 1
ATOM 1433 C CA . LEU B 1 81 ? -5.305 1.785 -3.553 1 96.5 81 LEU B CA 1
ATOM 1434 C C . LEU B 1 81 ? -5.477 1.124 -4.918 1 96.5 81 LEU B C 1
ATOM 1436 O O . LEU B 1 81 ? -5.227 1.75 -5.949 1 96.5 81 LEU B O 1
ATOM 1440 N N . TYR B 1 82 ? -5.883 -0.116 -4.883 1 97.06 82 TYR B N 1
ATOM 1441 C CA . TYR B 1 82 ? -6.113 -0.823 -6.141 1 97.06 82 TYR B CA 1
ATOM 1442 C C . TYR B 1 82 ? -7.105 -0.071 -7.016 1 97.06 82 TYR B C 1
ATOM 1444 O O . TYR B 1 82 ? -6.855 0.145 -8.203 1 97.06 82 TYR B O 1
ATOM 1452 N N . THR B 1 83 ? -8.258 0.26 -6.395 1 95.69 83 THR B N 1
ATOM 1453 C CA . THR B 1 83 ? -9.312 0.953 -7.133 1 95.69 83 THR B CA 1
ATOM 1454 C C . THR B 1 83 ? -8.82 2.305 -7.637 1 95.69 83 THR B C 1
ATOM 1456 O O . THR B 1 83 ? -9.094 2.686 -8.773 1 95.69 83 THR B O 1
ATOM 1459 N N . TYR B 1 84 ? -8.117 3.057 -6.801 1 95.94 84 TYR B N 1
ATOM 1460 C CA . TYR B 1 84 ? -7.57 4.344 -7.211 1 95.94 84 TYR B CA 1
ATOM 1461 C C . TYR B 1 84 ? -6.664 4.188 -8.43 1 95.94 84 TYR B C 1
ATOM 1463 O O . TYR B 1 84 ? -6.805 4.918 -9.406 1 95.94 84 TYR B O 1
ATOM 1471 N N . VAL B 1 85 ? -5.672 3.229 -8.344 1 94.94 85 VAL B N 1
ATOM 1472 C CA . VAL B 1 85 ? -4.695 3.021 -9.406 1 94.94 85 VAL B CA 1
ATOM 1473 C C . VAL B 1 85 ? -5.402 2.576 -10.68 1 94.94 85 VAL B C 1
ATOM 1475 O O . VAL B 1 85 ? -5.199 3.162 -11.75 1 94.94 85 VAL B O 1
ATOM 1478 N N . LYS B 1 86 ? -6.207 1.599 -10.523 1 93.56 86 LYS B N 1
ATOM 1479 C CA . LYS B 1 86 ? -6.918 1.059 -11.68 1 93.56 86 LYS B CA 1
ATOM 1480 C C . LYS B 1 86 ? -7.727 2.145 -12.391 1 93.56 86 LYS B C 1
ATOM 1482 O O . LYS B 1 86 ? -7.723 2.225 -13.617 1 93.56 86 LYS B O 1
ATOM 1487 N N . ASN B 1 87 ? -8.406 3.062 -11.672 1 92.69 87 ASN B N 1
ATOM 1488 C CA . ASN B 1 87 ? -9.297 4.078 -12.219 1 92.69 87 ASN B CA 1
ATOM 1489 C C . ASN B 1 87 ? -8.508 5.258 -12.797 1 92.69 87 ASN B C 1
ATOM 1491 O O . ASN B 1 87 ? -9.062 6.07 -13.539 1 92.69 87 ASN B O 1
ATOM 1495 N N . ASN B 1 88 ? -7.266 5.406 -12.469 1 90.19 88 ASN B N 1
ATOM 1496 C CA . ASN B 1 88 ? -6.547 6.621 -12.844 1 90.19 88 ASN B CA 1
ATOM 1497 C C . ASN B 1 88 ? -5.371 6.309 -13.766 1 90.19 88 ASN B C 1
ATOM 1499 O O . ASN B 1 88 ? -4.668 7.219 -14.211 1 90.19 88 ASN B O 1
ATOM 1503 N N . LEU B 1 89 ? -5.113 5.035 -13.93 1 86.62 89 LEU B N 1
ATOM 1504 C CA . LEU B 1 89 ? -4.031 4.676 -14.844 1 86.62 89 LEU B CA 1
ATOM 1505 C C . LEU B 1 89 ? -4.371 5.07 -16.281 1 86.62 89 LEU B C 1
ATOM 1507 O O . LEU B 1 89 ? -5.543 5.094 -16.656 1 86.62 89 LEU B O 1
ATOM 1511 N N . ARG B 1 90 ? -3.262 5.387 -16.969 1 74.69 90 ARG B N 1
ATOM 1512 C CA . ARG B 1 90 ? -3.377 5.711 -18.391 1 74.69 90 ARG B CA 1
ATOM 1513 C C . ARG B 1 90 ? -3.867 4.504 -19.188 1 74.69 90 ARG B C 1
ATOM 1515 O O . ARG B 1 90 ? -3.385 3.387 -18.984 1 74.69 90 ARG B O 1
ATOM 1522 N N . ARG B 1 91 ? -5.145 4.578 -19.797 1 61.88 91 ARG B N 1
ATOM 1523 C CA . ARG B 1 91 ? -5.605 3.604 -20.781 1 61.88 91 ARG B CA 1
ATOM 1524 C C . ARG B 1 91 ? -5.004 3.883 -22.156 1 61.88 91 ARG B C 1
ATOM 1526 O O . ARG B 1 91 ? -4.695 5.031 -22.469 1 61.88 91 ARG B O 1
#